Protein AF-A0A7H8HJH1-F1 (afdb_monomer_lite)

Radius of gyration: 26.55 Å; chains: 1; bounding box: 46×56×79 Å

pLDDT: mean 74.71, std 20.8, range [37.91, 95.12]

Foldseek 3Di:
DDDDDDDDDDPPPPPDDDDPPPPPPQDQPDDWPFDWDDDDQKIKTFTWGDGPDDDDIGWAKKWKWWDDPNDTHTQWIDTGIIMHGFDAQCFTWIDMPNDIDTGRGD

Sequence (106 aa):
MSHRMSRYAVIAVGVVLLTGAGVAPAHAVSGPIQSFTFSGTTLTAVNEYSYFPLGPIIPLPVTISRLVDGGSQVVAGGKGVVQYQCSGTAITTYTANGTQLSVPCG

Structure (mmCIF, N/CA/C/O backbone):
data_AF-A0A7H8HJH1-F1
#
_entry.id   AF-A0A7H8HJH1-F1
#
loop_
_atom_site.group_PDB
_atom_site.id
_atom_site.type_symbol
_atom_site.label_atom_id
_atom_site.label_alt_id
_atom_site.label_comp_id
_atom_site.label_asym_id
_atom_site.label_entity_id
_atom_site.label_seq_id
_atom_site.pdbx_PDB_ins_code
_atom_site.Cartn_x
_atom_site.Cartn_y
_atom_site.Cartn_z
_atom_site.occupancy
_atom_site.B_iso_or_equiv
_atom_site.auth_seq_id
_atom_site.auth_comp_id
_atom_site.auth_asym_id
_atom_site.auth_atom_id
_atom_site.pdbx_PDB_model_num
ATOM 1 N N . MET A 1 1 ? 22.897 -46.645 -61.625 1.00 46.59 1 MET A N 1
ATOM 2 C CA . MET A 1 1 ? 23.402 -47.101 -60.312 1.00 46.59 1 MET A CA 1
ATOM 3 C C . MET A 1 1 ? 24.882 -46.762 -60.207 1.00 46.59 1 MET A C 1
ATOM 5 O O . MET A 1 1 ? 25.665 -47.395 -60.895 1.00 46.59 1 MET A O 1
ATOM 9 N N . SER A 1 2 ? 25.254 -45.754 -59.412 1.00 38.09 2 SER A N 1
ATOM 10 C CA . SER A 1 2 ? 26.562 -45.672 -58.738 1.00 38.09 2 SER A CA 1
ATOM 11 C C . SER A 1 2 ? 26.530 -44.545 -57.696 1.00 38.09 2 SER A C 1
ATOM 13 O O . SER A 1 2 ? 26.007 -43.465 -57.961 1.00 38.09 2 SER A O 1
ATOM 15 N N . HIS A 1 3 ? 27.012 -44.854 -56.494 1.00 41.12 3 HIS A N 1
ATOM 16 C CA . HIS A 1 3 ? 26.953 -44.074 -55.253 1.00 41.12 3 HIS A CA 1
ATOM 17 C C . HIS A 1 3 ? 28.021 -42.970 -55.159 1.00 41.12 3 HIS A C 1
ATOM 19 O O . HIS A 1 3 ? 29.132 -43.164 -55.643 1.00 41.12 3 HIS A O 1
ATOM 25 N N . ARG A 1 4 ? 27.732 -41.914 -54.375 1.00 40.59 4 ARG A N 1
ATOM 26 C CA . ARG A 1 4 ? 28.598 -41.335 -53.308 1.00 40.59 4 ARG A CA 1
ATOM 27 C C . ARG A 1 4 ? 27.840 -40.193 -52.603 1.00 40.59 4 ARG A C 1
ATOM 29 O O . ARG A 1 4 ? 27.487 -39.206 -53.223 1.00 40.59 4 ARG A O 1
ATOM 36 N N . MET A 1 5 ? 27.292 -40.444 -51.412 1.00 40.38 5 MET A N 1
ATOM 37 C CA . MET A 1 5 ? 27.854 -40.075 -50.098 1.00 40.38 5 MET A CA 1
ATOM 38 C C . MET A 1 5 ? 28.037 -38.563 -49.859 1.00 40.38 5 MET A C 1
ATOM 40 O O . MET A 1 5 ? 29.033 -37.983 -50.266 1.00 40.38 5 MET A O 1
ATOM 44 N N . SER A 1 6 ? 27.058 -38.003 -49.131 1.00 41.09 6 SER A N 1
ATOM 45 C CA . SER A 1 6 ? 27.164 -37.137 -47.940 1.00 41.09 6 SER A CA 1
ATOM 46 C C . SER A 1 6 ? 28.372 -36.203 -47.823 1.00 41.09 6 SER A C 1
ATOM 48 O O . SER A 1 6 ? 29.490 -36.700 -47.691 1.00 41.09 6 SER A O 1
ATOM 50 N N . ARG A 1 7 ? 28.112 -34.886 -47.686 1.00 41.53 7 ARG A N 1
ATOM 51 C CA . ARG A 1 7 ? 28.538 -34.049 -46.536 1.00 41.53 7 ARG A CA 1
ATOM 52 C C . ARG A 1 7 ? 28.358 -32.533 -46.775 1.00 41.53 7 ARG A C 1
ATOM 54 O O . ARG A 1 7 ? 28.795 -32.012 -47.787 1.00 41.53 7 ARG A O 1
ATOM 61 N N . TYR A 1 8 ? 27.789 -31.867 -45.764 1.00 39.09 8 TYR A N 1
ATOM 62 C CA . TYR A 1 8 ? 27.868 -30.432 -45.431 1.00 39.09 8 TYR A CA 1
ATOM 63 C C . TYR A 1 8 ? 27.400 -29.382 -46.457 1.00 39.09 8 TYR A C 1
ATOM 65 O O . TYR A 1 8 ? 28.152 -28.950 -47.320 1.00 39.09 8 TYR A O 1
ATOM 73 N N . ALA A 1 9 ? 26.222 -28.807 -46.206 1.00 38.72 9 ALA A N 1
ATOM 74 C CA . ALA A 1 9 ? 26.006 -27.379 -46.427 1.00 38.72 9 ALA A CA 1
ATOM 75 C C . ALA A 1 9 ? 25.394 -26.800 -45.149 1.00 38.72 9 ALA A C 1
ATOM 77 O O . ALA A 1 9 ? 24.225 -26.995 -44.830 1.00 38.72 9 ALA A O 1
ATOM 78 N N . VAL A 1 10 ? 26.275 -26.182 -44.371 1.00 38.78 10 VAL A N 1
ATOM 79 C CA . VAL A 1 10 ? 25.999 -25.386 -43.180 1.00 38.78 10 VAL A CA 1
ATOM 80 C C . VAL A 1 10 ? 24.911 -24.370 -43.525 1.00 38.78 10 VAL A C 1
ATOM 82 O O . VAL A 1 10 ? 25.124 -23.512 -44.379 1.00 38.78 10 VAL A O 1
ATOM 85 N N . ILE A 1 11 ? 23.749 -24.455 -42.876 1.00 41.56 11 ILE A N 1
ATOM 86 C CA . ILE A 1 11 ? 22.758 -23.379 -42.929 1.00 41.56 11 ILE A CA 1
ATOM 87 C C . ILE A 1 11 ? 23.315 -22.259 -42.050 1.00 41.56 11 ILE A C 1
ATOM 89 O O . ILE A 1 11 ? 23.074 -22.197 -40.846 1.00 41.56 11 ILE A O 1
ATOM 93 N N . ALA A 1 12 ? 24.138 -21.410 -42.659 1.00 37.91 12 ALA A N 1
ATOM 94 C CA . ALA A 1 12 ? 24.520 -20.128 -42.107 1.00 37.91 12 ALA A CA 1
ATOM 95 C C . ALA A 1 12 ? 23.268 -19.246 -42.109 1.00 37.91 12 ALA A C 1
ATOM 97 O O . ALA A 1 12 ? 22.973 -18.560 -43.085 1.00 37.91 12 ALA A O 1
ATOM 98 N N . VAL A 1 13 ? 22.495 -19.295 -41.024 1.00 43.38 13 VAL A N 1
ATOM 99 C CA . VAL A 1 13 ? 21.461 -18.293 -40.757 1.00 43.38 13 VAL A CA 1
ATOM 100 C C . VAL A 1 13 ? 22.188 -17.017 -40.343 1.00 43.38 13 VAL A C 1
ATOM 102 O O . VAL A 1 13 ? 22.385 -16.724 -39.167 1.00 43.38 13 VAL A O 1
ATOM 105 N N . GLY A 1 14 ? 22.667 -16.292 -41.352 1.00 38.78 14 GLY A N 1
ATOM 106 C CA . GLY A 1 14 ? 23.115 -14.919 -41.221 1.00 38.78 14 GLY A CA 1
ATOM 107 C C . GLY A 1 14 ? 21.907 -14.043 -40.928 1.00 38.78 14 GLY A C 1
ATOM 108 O O . GLY A 1 14 ? 21.205 -13.628 -41.842 1.00 38.78 14 GLY A O 1
ATOM 109 N N . VAL A 1 15 ? 21.665 -13.757 -39.652 1.00 43.03 15 VAL A N 1
ATOM 110 C CA . VAL A 1 15 ? 20.841 -12.615 -39.247 1.00 43.03 15 VAL A CA 1
ATOM 111 C C . VAL A 1 15 ? 21.789 -11.598 -38.645 1.00 43.03 15 VAL A C 1
ATOM 113 O O . VAL A 1 15 ? 21.972 -11.507 -37.435 1.00 43.03 15 VAL A O 1
ATOM 116 N N . VAL A 1 16 ? 22.455 -10.865 -39.528 1.00 43.59 16 VAL A N 1
ATOM 117 C CA . VAL A 1 16 ? 23.193 -9.665 -39.165 1.00 43.59 16 VAL A CA 1
ATOM 118 C C . VAL A 1 16 ? 22.622 -8.526 -39.997 1.00 43.59 16 VAL A C 1
ATOM 120 O O . VAL A 1 16 ? 22.799 -8.480 -41.208 1.00 43.59 16 VAL A O 1
ATOM 123 N N . LEU A 1 17 ? 21.945 -7.631 -39.271 1.00 46.59 17 LEU A N 1
ATOM 124 C CA . LEU A 1 17 ? 21.839 -6.191 -39.514 1.00 46.59 17 LEU A CA 1
ATOM 125 C C . LEU A 1 17 ? 21.224 -5.758 -40.844 1.00 46.59 17 LEU A C 1
ATOM 127 O O . LEU A 1 17 ? 21.945 -5.606 -41.819 1.00 46.59 17 LEU A O 1
ATOM 131 N N . LEU A 1 18 ? 19.930 -5.407 -40.849 1.00 42.97 18 LEU A N 1
ATOM 132 C CA . LEU A 1 18 ? 19.375 -4.535 -41.898 1.00 42.97 18 LEU A CA 1
ATOM 133 C C . LEU A 1 18 ? 18.108 -3.758 -41.504 1.00 42.97 18 LEU A C 1
ATOM 135 O O . LEU A 1 18 ? 17.287 -3.430 -42.349 1.00 42.97 18 LEU A O 1
ATOM 139 N N . THR A 1 19 ? 17.986 -3.356 -40.239 1.00 45.62 19 THR A N 1
ATOM 140 C CA . THR A 1 19 ? 17.182 -2.174 -39.899 1.00 45.62 19 THR A CA 1
ATOM 141 C C . THR A 1 19 ? 17.924 -1.391 -38.833 1.00 45.62 19 TH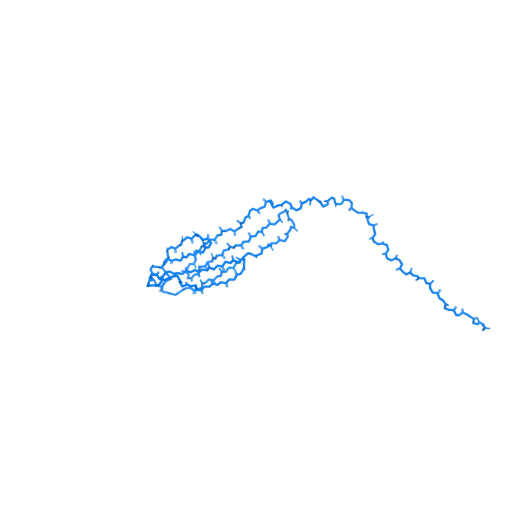R A C 1
ATOM 143 O O . THR A 1 19 ? 17.989 -1.817 -37.682 1.00 45.62 19 THR A O 1
ATOM 146 N N . GLY A 1 20 ? 18.506 -0.258 -39.226 1.00 41.19 20 GLY A N 1
ATOM 147 C CA . GLY A 1 20 ? 19.059 0.755 -38.331 1.00 41.19 20 GLY A CA 1
ATOM 148 C C . GLY A 1 20 ? 17.977 1.417 -37.479 1.00 41.19 20 GLY A C 1
ATOM 149 O O . GLY A 1 20 ? 17.784 2.625 -37.544 1.00 41.19 20 GLY A O 1
ATOM 150 N N . ALA A 1 21 ? 17.266 0.633 -36.674 1.00 43.75 21 ALA A N 1
ATOM 151 C CA . ALA A 1 21 ? 16.605 1.149 -35.498 1.00 43.75 21 ALA A CA 1
ATOM 152 C C . ALA A 1 21 ? 17.730 1.392 -34.500 1.00 43.75 21 ALA A C 1
ATOM 154 O O . ALA A 1 21 ? 18.219 0.459 -33.862 1.00 43.75 21 ALA A O 1
ATOM 155 N N . GLY A 1 22 ? 18.206 2.635 -34.429 1.00 38.72 22 GLY A N 1
ATOM 156 C CA . GLY A 1 22 ? 18.974 3.060 -33.275 1.00 38.72 22 GLY A CA 1
ATOM 157 C C . GLY A 1 22 ? 18.200 2.596 -32.050 1.00 38.72 22 GLY A C 1
ATOM 158 O O . GLY A 1 22 ? 17.058 3.009 -31.848 1.00 38.72 22 GLY A O 1
ATOM 159 N N . VAL A 1 23 ? 18.784 1.691 -31.269 1.00 49.88 23 VAL A N 1
ATOM 160 C CA . VAL A 1 23 ? 18.383 1.540 -29.878 1.00 49.88 23 VAL A CA 1
ATOM 161 C C . VAL A 1 23 ? 18.734 2.876 -29.249 1.00 49.88 23 VAL A C 1
ATOM 163 O O . VAL A 1 23 ? 19.842 3.086 -28.761 1.00 49.88 23 VAL A O 1
ATOM 166 N N . ALA A 1 24 ? 17.804 3.828 -29.356 1.00 54.75 24 ALA A N 1
ATOM 167 C CA . ALA A 1 24 ? 17.777 4.954 -28.455 1.00 54.75 24 ALA A CA 1
ATOM 168 C C . ALA A 1 24 ? 17.918 4.338 -27.057 1.00 54.75 24 ALA A C 1
ATOM 170 O O . ALA A 1 24 ? 17.253 3.327 -26.784 1.00 54.75 24 ALA A O 1
ATOM 171 N N . PRO A 1 25 ? 18.812 4.861 -26.201 1.00 52.44 25 PRO A N 1
ATOM 172 C CA . PRO A 1 25 ? 18.857 4.404 -24.827 1.00 52.44 25 PRO A CA 1
ATOM 173 C C . PRO A 1 25 ? 17.422 4.443 -24.305 1.00 52.44 25 PRO A C 1
ATOM 175 O O . PRO A 1 25 ? 16.717 5.427 -24.531 1.00 52.44 25 PRO A O 1
ATOM 178 N N . ALA A 1 26 ? 16.952 3.360 -23.687 1.00 50.12 26 ALA A N 1
ATOM 179 C CA . ALA A 1 26 ? 15.659 3.384 -23.027 1.00 50.12 26 ALA A CA 1
ATOM 180 C C . ALA A 1 26 ? 15.740 4.446 -21.924 1.00 50.12 26 ALA A C 1
ATOM 182 O O . ALA A 1 26 ? 16.273 4.210 -20.841 1.00 50.12 26 ALA A O 1
ATOM 183 N N . HIS A 1 27 ? 15.287 5.655 -22.231 1.00 50.53 27 HIS A N 1
ATOM 184 C CA . HIS A 1 27 ? 15.155 6.712 -21.255 1.00 50.53 27 HIS A CA 1
ATOM 185 C C . HIS A 1 27 ? 13.906 6.388 -20.434 1.00 50.53 27 HIS A C 1
ATOM 187 O O . HIS A 1 27 ? 12.875 5.993 -20.981 1.00 50.53 27 HIS A O 1
ATOM 193 N N . ALA A 1 28 ? 13.987 6.515 -19.111 1.00 46.91 28 ALA A N 1
ATOM 194 C CA . ALA A 1 28 ? 12.796 6.510 -18.274 1.00 46.91 28 ALA A CA 1
ATOM 195 C C . ALA A 1 28 ? 12.008 7.792 -18.591 1.00 46.91 28 ALA A C 1
ATOM 197 O O . ALA A 1 28 ? 12.260 8.844 -18.014 1.00 46.91 28 ALA A O 1
ATOM 198 N N . VAL A 1 29 ? 11.133 7.736 -19.597 1.00 51.44 29 VAL A N 1
ATOM 199 C CA . VAL A 1 29 ? 10.330 8.891 -20.039 1.00 51.44 29 VAL A CA 1
ATOM 200 C C . VAL A 1 29 ? 9.095 9.076 -19.147 1.00 51.44 29 VAL A C 1
ATOM 202 O O . VAL A 1 29 ? 8.572 10.181 -19.041 1.00 51.44 29 VAL A O 1
ATOM 205 N N . SER A 1 30 ? 8.663 8.028 -18.441 1.00 50.78 30 SER A N 1
ATOM 206 C CA . SER A 1 30 ? 7.620 8.108 -17.417 1.00 50.78 30 SER A CA 1
ATOM 207 C C . SER A 1 30 ? 8.182 7.721 -16.054 1.00 50.78 30 SER A C 1
ATOM 209 O O . SER A 1 30 ? 8.823 6.683 -15.905 1.00 50.78 30 SER A O 1
ATOM 211 N N . GLY A 1 31 ? 7.967 8.596 -15.071 1.00 58.78 31 GLY A N 1
ATOM 212 C CA . GLY A 1 31 ? 8.402 8.404 -13.691 1.00 58.78 31 GLY A CA 1
ATOM 213 C C . GLY A 1 31 ? 7.709 7.228 -12.986 1.00 58.78 31 GLY A C 1
ATOM 214 O O . GLY A 1 31 ? 6.934 6.492 -13.601 1.00 58.78 31 GLY A O 1
ATOM 215 N N . PRO A 1 32 ? 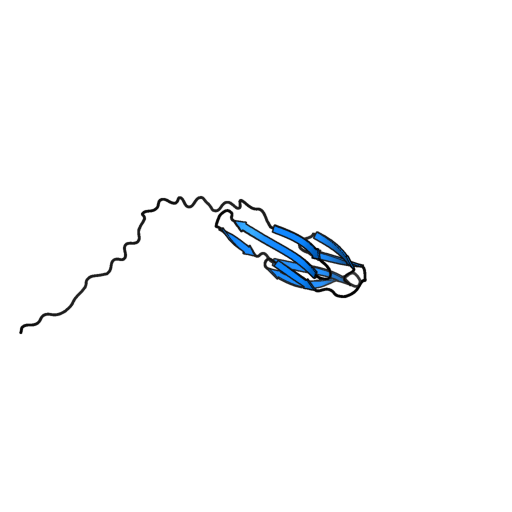7.983 7.034 -11.686 1.00 66.44 32 PRO A N 1
ATOM 216 C CA . PRO A 1 32 ? 7.344 5.979 -10.913 1.00 66.44 32 PRO A CA 1
ATOM 217 C C . PRO A 1 32 ? 5.831 6.230 -10.816 1.00 66.44 32 PRO A C 1
ATOM 219 O O . PRO A 1 32 ? 5.403 7.288 -10.357 1.00 66.44 32 PRO A O 1
ATOM 222 N N . ILE A 1 33 ? 5.009 5.258 -11.209 1.00 61.16 33 ILE A N 1
ATOM 223 C CA . ILE A 1 33 ? 3.583 5.240 -10.886 1.00 61.16 33 ILE A CA 1
ATOM 224 C C . ILE A 1 33 ? 3.481 4.920 -9.398 1.00 61.16 33 ILE A C 1
ATOM 226 O O . ILE A 1 33 ? 3.615 3.765 -9.002 1.00 61.16 33 ILE A O 1
ATOM 230 N N . GLN A 1 34 ? 3.279 5.952 -8.582 1.00 78.69 34 GLN A N 1
ATOM 231 C CA . GLN A 1 34 ? 3.036 5.845 -7.145 1.00 78.69 34 GLN A CA 1
ATOM 232 C C . GLN A 1 34 ? 1.655 6.405 -6.847 1.00 78.69 34 GLN A C 1
ATOM 234 O O . GLN A 1 34 ? 1.465 7.614 -6.738 1.00 78.69 34 GLN A O 1
ATOM 239 N N . SER A 1 35 ? 0.673 5.518 -6.745 1.00 89.94 35 SER A N 1
ATOM 240 C CA . SER A 1 35 ? -0.691 5.898 -6.387 1.00 89.94 35 SER A CA 1
ATOM 241 C C . SER A 1 35 ? -1.191 5.021 -5.259 1.00 89.94 35 SER A C 1
ATOM 243 O O . SER A 1 35 ? -0.985 3.810 -5.283 1.00 89.94 35 SER A O 1
ATOM 245 N N . PHE A 1 36 ? -1.900 5.620 -4.313 1.00 93.75 36 PHE A N 1
ATOM 246 C CA . PHE A 1 36 ? -2.669 4.901 -3.314 1.00 93.75 36 PHE A CA 1
ATOM 247 C C . PHE A 1 36 ? -4.076 5.485 -3.310 1.00 93.75 36 PHE A C 1
ATOM 249 O O . PHE A 1 36 ? -4.237 6.698 -3.195 1.00 93.75 36 PHE A O 1
ATOM 256 N N . THR A 1 37 ? -5.086 4.648 -3.530 1.00 95.06 37 THR A N 1
ATOM 257 C CA . THR A 1 37 ? -6.478 5.083 -3.710 1.00 95.06 37 THR A CA 1
ATOM 258 C C . THR A 1 37 ? -7.447 4.139 -3.022 1.00 95.06 37 THR A C 1
ATOM 260 O O . THR A 1 37 ? -7.133 2.978 -2.755 1.00 95.06 37 THR A O 1
ATOM 263 N N . PHE A 1 38 ? -8.644 4.650 -2.754 1.00 92.94 38 PHE A N 1
ATOM 264 C CA . PHE A 1 38 ? -9.743 3.907 -2.164 1.00 92.94 38 PHE A CA 1
ATOM 265 C C . PHE A 1 38 ? -10.977 3.995 -3.056 1.00 92.94 38 PHE A C 1
ATOM 267 O O . PHE A 1 38 ? -11.338 5.078 -3.514 1.00 92.94 38 PHE A O 1
ATOM 274 N N . SER A 1 39 ? -11.633 2.860 -3.280 1.00 93.25 39 SER A N 1
ATOM 275 C CA . SER A 1 39 ? -12.893 2.776 -4.012 1.00 93.25 39 SER A CA 1
ATOM 276 C C . SER A 1 39 ? -13.822 1.778 -3.330 1.00 93.25 39 SER A C 1
ATOM 278 O O . SER A 1 39 ? -13.557 0.575 -3.326 1.00 93.25 39 SER A O 1
ATOM 280 N N . GLY A 1 40 ? -14.902 2.280 -2.726 1.00 88.94 40 GLY A N 1
ATOM 281 C CA . GLY A 1 40 ? -15.928 1.470 -2.065 1.00 88.94 40 GLY A CA 1
ATOM 282 C C . GLY A 1 40 ? -15.412 0.721 -0.836 1.00 88.94 40 GLY A C 1
ATOM 283 O O . GLY A 1 40 ? -15.520 1.218 0.273 1.00 88.94 40 GLY A O 1
ATOM 284 N N . THR A 1 41 ? -14.876 -0.480 -1.042 1.00 90.19 41 THR A N 1
ATOM 285 C CA . THR A 1 41 ? -14.307 -1.363 -0.004 1.00 90.19 41 THR A CA 1
ATOM 286 C C . THR A 1 41 ? -12.889 -1.822 -0.348 1.00 90.19 41 THR A C 1
ATOM 288 O O . THR A 1 41 ? -12.364 -2.754 0.259 1.00 90.19 41 THR A O 1
ATOM 291 N N . THR A 1 42 ? -12.276 -1.221 -1.367 1.00 93.94 42 THR A N 1
ATOM 292 C CA . THR A 1 42 ? -11.007 -1.687 -1.926 1.00 93.94 42 THR A CA 1
ATOM 293 C C . THR A 1 42 ? -9.977 -0.575 -1.891 1.00 93.94 42 THR A C 1
ATOM 295 O O . THR A 1 42 ? -10.180 0.508 -2.440 1.00 93.94 42 THR A O 1
ATOM 298 N N . LEU A 1 43 ? -8.840 -0.869 -1.272 1.00 93.50 43 LEU A N 1
ATOM 299 C CA . LEU A 1 43 ? -7.634 -0.058 -1.315 1.00 93.50 43 LEU A CA 1
ATOM 300 C C . LEU A 1 43 ? -6.731 -0.573 -2.432 1.00 93.50 43 LEU A C 1
ATOM 302 O O . LEU A 1 43 ? -6.447 -1.765 -2.493 1.00 93.50 43 LEU A O 1
ATOM 306 N N . THR A 1 44 ? -6.277 0.318 -3.310 1.00 95.12 44 THR A N 1
ATOM 307 C CA . THR A 1 44 ? -5.369 -0.012 -4.416 1.00 95.12 44 THR A CA 1
ATOM 308 C C . THR A 1 44 ? -4.099 0.811 -4.291 1.00 95.12 44 THR A C 1
ATOM 310 O O . THR A 1 44 ? -4.149 2.041 -4.337 1.00 95.12 44 THR A O 1
ATOM 313 N N . ALA A 1 45 ? -2.966 0.132 -4.146 1.00 92.75 45 ALA A N 1
ATOM 314 C CA . ALA A 1 45 ? -1.634 0.715 -4.151 1.00 92.75 45 ALA A CA 1
ATOM 315 C C . ALA A 1 45 ? -0.894 0.301 -5.426 1.00 92.75 45 ALA A C 1
ATOM 317 O O . ALA A 1 45 ? -0.917 -0.867 -5.803 1.00 92.75 45 ALA A O 1
ATOM 318 N N . VAL A 1 46 ? -0.229 1.246 -6.081 1.00 92.00 46 VAL A N 1
ATOM 319 C CA . VAL A 1 46 ? 0.557 1.015 -7.298 1.00 92.00 46 VAL A CA 1
ATOM 320 C C . VAL A 1 46 ? 1.971 1.528 -7.078 1.00 92.00 46 VAL A C 1
ATOM 322 O O . VAL A 1 46 ? 2.148 2.623 -6.539 1.00 92.00 46 VAL A O 1
ATOM 325 N N . ASN A 1 47 ? 2.957 0.718 -7.461 1.00 91.62 47 ASN A N 1
ATOM 326 C CA . ASN A 1 47 ? 4.372 1.066 -7.475 1.00 91.62 47 ASN A CA 1
ATOM 327 C C . ASN A 1 47 ? 5.071 0.437 -8.685 1.00 91.62 47 ASN A C 1
ATOM 329 O O . ASN A 1 47 ? 5.461 -0.730 -8.645 1.00 91.62 47 ASN A O 1
ATOM 333 N N . GLU A 1 48 ? 5.216 1.181 -9.777 1.00 88.38 48 GLU A N 1
ATOM 334 C CA . GLU A 1 48 ? 5.772 0.661 -11.037 1.00 88.38 48 GLU A CA 1
ATOM 335 C C . GLU A 1 48 ? 6.613 1.712 -11.759 1.00 88.38 48 GLU A C 1
ATOM 337 O O . GLU A 1 48 ? 6.321 2.899 -11.675 1.00 88.38 48 GLU A O 1
ATOM 342 N N . TYR A 1 49 ? 7.625 1.292 -12.519 1.00 85.56 49 TYR A N 1
ATOM 343 C CA . TYR A 1 49 ? 8.258 2.145 -13.533 1.00 85.56 49 TYR A CA 1
ATOM 344 C C . TYR A 1 49 ? 7.757 1.763 -14.918 1.00 85.56 49 TYR A C 1
ATOM 346 O O . TYR A 1 49 ? 7.638 0.579 -15.220 1.00 85.56 49 TYR A O 1
ATOM 354 N N . SER A 1 50 ? 7.526 2.749 -15.780 1.00 80.06 50 SER A N 1
ATOM 355 C CA . SER A 1 50 ? 7.176 2.507 -17.179 1.00 80.06 50 SER A CA 1
ATOM 356 C C . SER A 1 50 ? 8.209 3.143 -18.107 1.00 80.06 50 SER A C 1
ATOM 358 O O . SER A 1 50 ? 8.703 4.246 -17.855 1.00 80.06 50 SER A O 1
ATOM 360 N N . TYR A 1 51 ? 8.551 2.435 -19.181 1.00 75.25 51 TYR A N 1
ATOM 361 C CA . TYR A 1 51 ? 9.422 2.926 -20.243 1.00 75.25 51 TYR A CA 1
ATOM 362 C C . TYR A 1 51 ? 8.570 3.193 -21.489 1.00 75.25 51 TYR A C 1
ATOM 364 O O . TYR A 1 51 ? 8.153 2.275 -22.184 1.00 75.25 51 TYR A O 1
ATOM 372 N N . PHE A 1 52 ? 8.290 4.458 -21.785 1.00 68.94 52 PHE A N 1
ATOM 373 C CA . PHE A 1 52 ? 7.520 4.862 -22.968 1.00 68.94 52 PHE A CA 1
ATOM 374 C C . PHE A 1 52 ? 8.424 4.964 -24.218 1.00 68.94 52 PHE A C 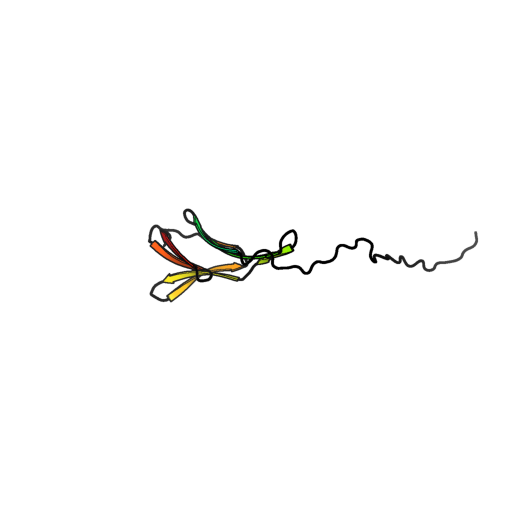1
ATOM 376 O O . PHE A 1 52 ? 9.596 5.317 -24.064 1.00 68.94 52 PHE A O 1
ATOM 383 N N . PRO A 1 53 ? 7.935 4.730 -25.460 1.00 60.38 53 PRO A N 1
ATOM 384 C CA . PRO A 1 53 ? 6.575 4.337 -25.877 1.00 60.38 53 PRO A CA 1
ATOM 385 C C . PRO A 1 53 ? 6.288 2.831 -25.943 1.00 60.38 53 PRO A C 1
ATOM 387 O O . PRO A 1 53 ? 5.129 2.451 -26.060 1.00 60.38 53 PRO A O 1
ATOM 390 N N . LEU A 1 54 ? 7.309 1.974 -25.912 1.00 66.69 54 LEU A N 1
ATOM 391 C CA . LEU A 1 54 ? 7.179 0.523 -26.145 1.00 66.69 54 LEU A CA 1
ATO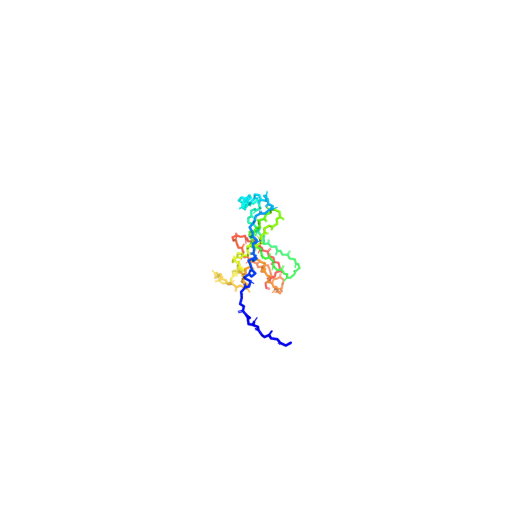M 392 C C . LEU A 1 54 ? 8.046 -0.310 -25.187 1.00 66.69 54 LEU A C 1
ATOM 394 O O . LEU A 1 54 ? 8.410 -1.444 -25.488 1.00 66.69 54 LEU A O 1
ATOM 398 N N . GLY A 1 55 ? 8.445 0.266 -24.058 1.00 70.25 55 GLY A N 1
ATOM 399 C CA . GLY A 1 55 ? 9.279 -0.403 -23.073 1.00 70.25 55 GLY A CA 1
ATOM 400 C C . GLY A 1 55 ? 8.466 -1.166 -22.020 1.00 70.25 55 GLY A C 1
ATOM 401 O O . GLY A 1 55 ? 7.261 -0.957 -21.867 1.00 70.25 55 GLY A O 1
ATOM 402 N N . PRO A 1 56 ? 9.120 -2.086 -21.294 1.00 77.06 56 PRO A N 1
ATOM 403 C CA . PRO A 1 56 ? 8.465 -2.902 -20.282 1.00 77.06 56 PRO A CA 1
ATOM 404 C C . PRO A 1 56 ? 8.045 -2.069 -19.064 1.00 77.06 56 PRO A C 1
ATOM 406 O O . PRO A 1 56 ? 8.701 -1.090 -18.705 1.00 77.06 56 PRO A O 1
ATOM 409 N N . ILE A 1 57 ? 6.983 -2.510 -18.387 1.00 83.81 57 ILE A N 1
ATOM 410 C CA . ILE A 1 57 ? 6.633 -2.036 -17.044 1.00 83.81 57 ILE A CA 1
ATOM 411 C C . ILE A 1 57 ? 7.450 -2.845 -16.031 1.00 83.81 57 ILE A C 1
ATOM 413 O O . ILE A 1 57 ? 7.460 -4.076 -16.079 1.00 83.81 57 ILE A O 1
ATOM 417 N N . ILE A 1 58 ? 8.144 -2.163 -15.121 1.00 86.81 58 ILE A N 1
ATOM 418 C CA . ILE A 1 58 ? 8.909 -2.783 -14.037 1.00 86.81 58 ILE A CA 1
ATOM 419 C C . ILE A 1 58 ? 8.096 -2.682 -12.741 1.00 86.81 58 ILE A C 1
ATOM 421 O O . ILE A 1 58 ? 8.013 -1.592 -12.167 1.00 86.81 58 ILE A O 1
ATOM 425 N N . PRO A 1 59 ? 7.527 -3.795 -12.243 1.00 88.31 59 PRO A N 1
ATOM 426 C CA . PRO A 1 59 ? 6.771 -3.791 -11.002 1.00 88.31 59 PRO A CA 1
ATOM 427 C C . PRO A 1 59 ? 7.702 -3.710 -9.790 1.00 88.31 59 PRO A C 1
ATOM 429 O O . PRO A 1 59 ? 8.609 -4.532 -9.618 1.00 88.31 59 PRO A O 1
ATOM 432 N N . LEU A 1 60 ? 7.464 -2.731 -8.921 1.00 89.81 60 LEU A N 1
ATOM 433 C CA . LEU A 1 60 ? 8.241 -2.503 -7.705 1.00 89.81 60 LEU A CA 1
ATOM 434 C C . LEU A 1 60 ? 7.493 -3.018 -6.475 1.00 89.81 60 LEU A C 1
ATOM 436 O O . LEU A 1 60 ? 6.263 -3.054 -6.477 1.00 89.81 60 LEU A O 1
ATOM 440 N N . PRO A 1 61 ? 8.203 -3.405 -5.403 1.00 90.50 61 PRO A N 1
ATOM 441 C CA . PRO A 1 61 ? 7.565 -3.817 -4.159 1.00 90.50 61 PRO A CA 1
ATOM 442 C C . PRO A 1 61 ? 6.663 -2.725 -3.578 1.00 90.50 61 PRO A C 1
ATOM 444 O O . PRO A 1 61 ? 7.041 -1.555 -3.539 1.00 90.50 61 PRO A O 1
ATOM 447 N N . VAL A 1 62 ? 5.494 -3.117 -3.082 1.00 93.06 62 VAL A N 1
ATOM 448 C CA . VAL A 1 62 ? 4.584 -2.243 -2.337 1.00 93.06 62 VAL A CA 1
ATOM 449 C C . VAL A 1 62 ? 3.839 -3.045 -1.279 1.00 93.06 62 VAL A C 1
ATOM 451 O O . VAL A 1 62 ? 3.471 -4.203 -1.486 1.00 93.06 62 VAL A O 1
ATOM 454 N N . THR A 1 63 ? 3.627 -2.414 -0.130 1.00 93.25 63 THR A N 1
ATOM 455 C CA . THR A 1 63 ? 2.865 -2.961 0.991 1.00 93.25 63 THR A CA 1
ATOM 456 C C . THR A 1 63 ? 1.849 -1.940 1.463 1.00 93.25 63 THR A C 1
ATOM 458 O O . THR A 1 63 ? 2.177 -0.760 1.589 1.00 93.25 63 THR A O 1
ATOM 461 N N . ILE A 1 64 ? 0.644 -2.410 1.762 1.00 93.56 64 ILE A N 1
ATOM 462 C CA . ILE A 1 64 ? -0.391 -1.643 2.443 1.00 93.56 64 ILE A CA 1
ATOM 463 C C . ILE A 1 64 ? -0.327 -2.034 3.916 1.00 93.56 64 ILE A C 1
ATOM 465 O O . ILE A 1 64 ? -0.456 -3.214 4.259 1.00 93.56 64 ILE A O 1
ATOM 469 N N . SER A 1 65 ? -0.125 -1.056 4.787 1.00 93.38 65 SER A N 1
ATOM 470 C CA . SER A 1 65 ? -0.162 -1.233 6.235 1.00 93.38 65 SER A CA 1
ATOM 471 C C . SER A 1 65 ? -1.257 -0.391 6.870 1.00 93.38 65 SER A C 1
ATOM 473 O O . SER A 1 65 ? -1.709 0.592 6.290 1.00 93.38 65 SER A O 1
ATOM 475 N N . ARG A 1 66 ? -1.683 -0.770 8.071 1.00 91.62 66 ARG A N 1
ATOM 476 C CA . ARG A 1 66 ? -2.560 0.020 8.942 1.00 91.62 66 ARG A CA 1
ATOM 477 C C . ARG A 1 66 ? -1.965 0.108 10.339 1.00 91.62 66 ARG A C 1
ATOM 479 O O . ARG A 1 66 ? -1.171 -0.747 10.726 1.00 91.62 66 ARG A O 1
ATOM 486 N N . LEU A 1 67 ? -2.371 1.118 11.094 1.00 85.44 67 LEU A N 1
ATOM 487 C CA . LEU A 1 67 ? -2.018 1.241 12.506 1.00 85.44 67 LEU A CA 1
ATOM 488 C C . LEU A 1 67 ? -3.035 0.480 13.364 1.00 85.44 67 LEU A C 1
ATOM 490 O O . LEU A 1 67 ? -4.226 0.770 13.299 1.00 85.44 67 LEU A O 1
ATOM 494 N N . VAL A 1 68 ? -2.560 -0.472 14.166 1.00 83.81 68 VAL A N 1
ATOM 495 C CA . VAL A 1 68 ? -3.352 -1.204 15.169 1.00 83.81 68 VAL A CA 1
ATOM 496 C C . VAL A 1 68 ? -2.594 -1.149 16.486 1.00 83.81 68 VAL A C 1
ATOM 498 O O . VAL A 1 68 ? -1.432 -1.545 16.537 1.00 83.81 68 VAL A O 1
ATOM 501 N N . AS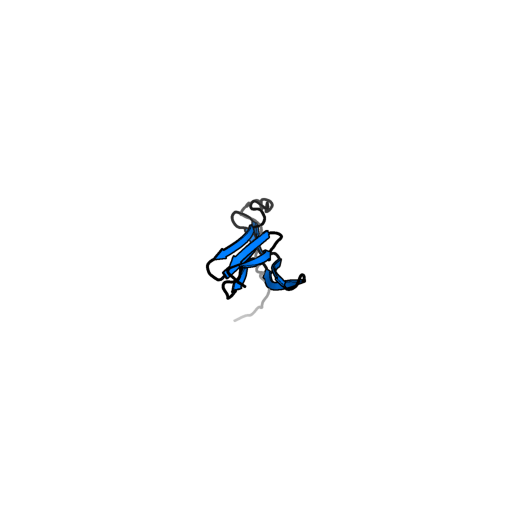P A 1 69 ? -3.222 -0.604 17.528 1.00 83.06 69 ASP A N 1
ATOM 502 C CA . ASP A 1 69 ? -2.649 -0.505 18.880 1.00 83.06 69 ASP A CA 1
ATOM 503 C C . ASP A 1 69 ? -1.238 0.122 18.925 1.00 83.06 69 ASP A C 1
ATOM 505 O O . ASP A 1 69 ? -0.369 -0.276 19.696 1.00 83.06 69 ASP A O 1
ATOM 509 N N . GLY A 1 70 ? -0.988 1.110 18.056 1.00 80.06 70 GLY A N 1
ATOM 510 C CA . GLY A 1 70 ? 0.305 1.797 17.937 1.00 80.06 70 GLY A CA 1
ATOM 511 C C . GLY A 1 70 ? 1.368 1.053 17.115 1.00 80.06 70 GLY A C 1
ATOM 512 O O . GLY A 1 70 ? 2.435 1.610 16.863 1.00 80.06 70 GLY A O 1
ATOM 513 N N . GLY A 1 71 ? 1.082 -0.165 16.649 1.00 84.25 71 GLY A N 1
ATOM 514 C CA . GLY A 1 71 ? 1.931 -0.945 15.749 1.00 84.25 71 GLY A CA 1
ATOM 515 C C . GLY A 1 71 ? 1.499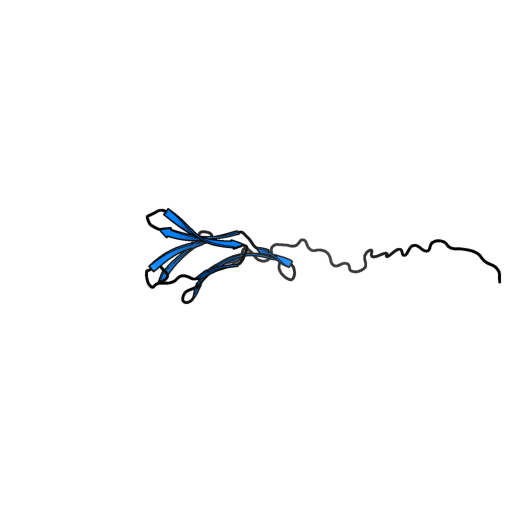 -0.847 14.284 1.00 84.25 71 GLY A C 1
ATOM 516 O O . GLY A 1 71 ? 0.312 -0.767 13.969 1.00 84.25 71 GLY A O 1
ATOM 517 N N . SER A 1 72 ? 2.466 -0.881 13.363 1.00 87.75 72 SER A N 1
ATOM 518 C CA . SER A 1 72 ? 2.188 -1.009 11.926 1.00 87.75 72 SER A CA 1
ATOM 519 C C . SER A 1 72 ? 1.942 -2.478 11.577 1.00 87.75 72 SER A C 1
ATOM 521 O O . SER A 1 72 ? 2.850 -3.304 11.679 1.00 87.75 72 SER A O 1
ATOM 523 N N . GLN A 1 73 ? 0.724 -2.804 11.153 1.00 92.00 73 GLN A N 1
ATOM 524 C CA . GLN A 1 73 ? 0.341 -4.126 10.664 1.00 92.00 73 GLN A CA 1
ATOM 525 C C . GLN A 1 73 ? 0.250 -4.101 9.136 1.00 92.00 73 GLN A C 1
ATOM 527 O O . GLN A 1 73 ? -0.532 -3.336 8.574 1.00 92.00 73 GLN A O 1
ATOM 532 N N . VAL A 1 74 ? 1.007 -4.962 8.452 1.00 93.75 74 VAL A N 1
ATOM 533 C CA . VAL A 1 74 ? 0.882 -5.153 6.997 1.00 93.75 74 VAL A CA 1
ATOM 534 C C . VAL A 1 74 ? -0.357 -5.998 6.706 1.00 93.75 74 VAL A C 1
ATOM 536 O O . VAL A 1 74 ? -0.499 -7.091 7.249 1.00 93.75 74 VAL A O 1
ATOM 539 N N . VAL A 1 75 ? -1.245 -5.495 5.848 1.00 93.44 75 VAL A N 1
ATOM 540 C CA . VAL A 1 75 ? -2.507 -6.162 5.475 1.00 93.44 75 VAL A CA 1
ATOM 541 C C . VAL A 1 75 ? -2.495 -6.704 4.048 1.00 93.44 75 VAL A C 1
ATOM 543 O O . VAL A 1 75 ? -3.210 -7.653 3.746 1.00 93.44 75 VAL A O 1
ATOM 546 N N . ALA A 1 76 ? -1.658 -6.139 3.177 1.00 93.25 76 ALA A N 1
ATOM 547 C CA . ALA A 1 76 ? -1.415 -6.653 1.835 1.00 93.25 76 ALA A CA 1
ATOM 548 C C . ALA A 1 76 ? -0.007 -6.280 1.365 1.00 93.25 76 ALA A C 1
ATOM 550 O O . ALA A 1 76 ? 0.537 -5.242 1.748 1.00 93.25 76 ALA A O 1
ATOM 551 N N . GLY A 1 77 ? 0.581 -7.110 0.508 1.00 93.25 77 GLY A N 1
ATOM 552 C CA . GLY A 1 77 ? 1.907 -6.873 -0.048 1.00 93.25 77 GLY A CA 1
ATOM 553 C C . GLY A 1 77 ? 2.114 -7.612 -1.360 1.00 93.25 77 GLY A C 1
ATOM 554 O O . GLY A 1 77 ? 1.537 -8.673 -1.585 1.00 93.25 77 GLY A O 1
ATOM 555 N N . GLY A 1 78 ? 2.937 -7.039 -2.229 1.00 92.00 78 GLY A N 1
ATOM 556 C CA . GLY A 1 78 ? 3.197 -7.574 -3.558 1.00 92.00 78 GLY A CA 1
ATOM 557 C C . GLY A 1 78 ? 4.118 -6.665 -4.358 1.00 92.00 78 GLY A C 1
ATOM 558 O O . GLY A 1 78 ? 4.918 -5.918 -3.790 1.00 92.00 78 GLY A O 1
ATOM 559 N N . LYS A 1 79 ? 4.024 -6.749 -5.686 1.00 89.69 79 LYS A N 1
ATOM 560 C CA . LYS A 1 79 ? 4.772 -5.891 -6.605 1.00 89.69 79 LYS A CA 1
ATOM 561 C C . LYS A 1 79 ? 3.836 -5.290 -7.639 1.00 89.69 79 LYS A C 1
ATOM 563 O O . LYS A 1 79 ? 2.922 -5.970 -8.095 1.00 89.69 79 LYS A O 1
ATOM 568 N N . GLY A 1 80 ? 4.114 -4.056 -8.031 1.00 89.44 80 GLY A N 1
ATOM 569 C CA . GLY A 1 80 ? 3.325 -3.341 -9.012 1.00 89.44 80 GLY A CA 1
ATOM 570 C C . GLY A 1 80 ? 2.010 -2.866 -8.430 1.00 89.44 80 GLY A C 1
ATOM 571 O O . GLY A 1 80 ? 2.003 -1.947 -7.613 1.00 89.44 80 GLY A O 1
ATOM 572 N N . VAL A 1 81 ? 0.911 -3.511 -8.806 1.00 92.06 81 VAL A N 1
ATOM 573 C CA . VAL A 1 81 ? -0.430 -3.223 -8.289 1.00 92.06 81 VAL A CA 1
ATOM 574 C C . VAL A 1 81 ? -0.780 -4.191 -7.159 1.00 92.06 81 VAL A C 1
ATOM 576 O O . VAL A 1 81 ? -0.821 -5.404 -7.350 1.00 92.06 81 VAL A O 1
ATOM 579 N N . VAL A 1 82 ? -1.073 -3.655 -5.977 1.00 94.06 82 VAL A N 1
ATOM 580 C CA . VAL A 1 82 ? -1.545 -4.410 -4.812 1.00 94.06 82 VAL A CA 1
ATOM 581 C C . VAL A 1 82 ? -2.906 -3.890 -4.399 1.00 94.06 82 VAL A C 1
ATOM 583 O O . VAL A 1 82 ? -3.103 -2.689 -4.218 1.00 94.06 82 VAL A O 1
ATOM 586 N N . GLN A 1 83 ? -3.841 -4.814 -4.219 1.00 95.12 83 GLN A N 1
ATOM 587 C CA . GLN A 1 83 ? -5.182 -4.514 -3.747 1.00 95.12 83 GLN A CA 1
ATOM 588 C C . GLN A 1 83 ? -5.415 -5.153 -2.385 1.00 95.12 83 GLN A C 1
ATOM 590 O O . GLN A 1 83 ? -4.988 -6.277 -2.125 1.00 95.12 83 GLN A O 1
ATOM 595 N N . TYR A 1 84 ? -6.105 -4.422 -1.522 1.00 93.81 84 TYR A N 1
ATOM 596 C CA . TYR A 1 84 ? -6.580 -4.910 -0.241 1.00 93.81 84 TYR A CA 1
ATOM 597 C C . TYR A 1 84 ? -8.074 -4.644 -0.141 1.00 93.81 84 TYR A C 1
ATOM 599 O O . TYR A 1 84 ? -8.516 -3.499 -0.249 1.00 93.81 84 TYR A O 1
ATOM 607 N N . GLN A 1 85 ? -8.846 -5.708 0.056 1.00 93.75 85 GLN A N 1
ATOM 608 C CA . GLN A 1 85 ? -10.263 -5.588 0.341 1.00 93.75 85 GLN A CA 1
ATOM 609 C C . GLN A 1 85 ? -10.448 -5.494 1.848 1.00 93.75 85 GLN A C 1
ATOM 611 O O . GLN A 1 85 ? -10.078 -6.401 2.593 1.00 93.75 85 GLN A O 1
ATOM 616 N N . CYS A 1 86 ? -10.993 -4.369 2.280 1.00 87.12 86 CYS A N 1
ATOM 617 C CA . CYS A 1 86 ? -11.271 -4.085 3.673 1.00 87.12 86 CYS A CA 1
ATOM 618 C C . CYS A 1 86 ? -12.781 -4.120 3.909 1.00 87.12 86 CYS A C 1
ATOM 620 O O . CYS A 1 86 ? -13.593 -3.952 2.998 1.00 87.12 86 CYS A O 1
ATOM 622 N N . SER A 1 87 ? -13.160 -4.398 5.147 1.00 83.50 87 SER A N 1
ATOM 623 C CA . SER A 1 87 ? -14.548 -4.538 5.572 1.00 83.50 87 SER A CA 1
ATOM 624 C C . SER A 1 87 ? -14.768 -3.694 6.809 1.00 83.50 87 SER A C 1
ATOM 626 O O . SER A 1 87 ? -13.890 -3.668 7.660 1.00 83.50 87 SER A O 1
ATOM 628 N N . GLY A 1 88 ? -15.941 -3.078 6.919 1.00 81.31 88 GLY A N 1
ATOM 629 C CA . GLY A 1 88 ? -16.326 -2.276 8.075 1.00 81.31 88 GLY A CA 1
ATOM 630 C C . GLY A 1 88 ? -16.500 -0.803 7.730 1.00 81.31 88 GLY A C 1
ATOM 631 O O . GLY A 1 88 ? -16.222 -0.367 6.618 1.00 81.31 88 GLY A O 1
ATOM 632 N N . THR A 1 89 ? -17.023 -0.044 8.688 1.00 82.94 89 THR A N 1
ATOM 633 C CA . THR A 1 89 ? -17.342 1.385 8.527 1.00 82.94 89 THR A CA 1
ATOM 634 C C . THR A 1 89 ? -16.457 2.280 9.387 1.00 82.94 89 THR A C 1
ATOM 636 O O . THR A 1 89 ? -16.568 3.503 9.318 1.00 82.94 89 THR A O 1
ATOM 639 N N . ALA A 1 90 ? -15.595 1.689 10.218 1.00 87.06 90 ALA A N 1
ATOM 640 C CA . ALA A 1 90 ? -14.685 2.434 11.069 1.00 87.06 90 ALA A CA 1
ATOM 641 C C . ALA A 1 90 ? -13.621 3.134 10.218 1.00 87.06 90 ALA A C 1
ATOM 643 O O . ALA A 1 90 ? -13.044 2.545 9.301 1.00 87.06 90 ALA A O 1
ATOM 644 N N . ILE A 1 91 ? -13.352 4.403 10.524 1.00 88.44 91 ILE A N 1
ATOM 645 C CA . ILE A 1 91 ? -12.297 5.146 9.840 1.00 88.44 91 ILE A CA 1
ATOM 646 C C . ILE A 1 91 ? -10.951 4.608 10.321 1.00 88.44 91 ILE A C 1
ATOM 648 O O . ILE A 1 91 ? -10.607 4.748 11.492 1.00 88.44 91 ILE A O 1
ATOM 652 N N . THR A 1 92 ? -10.194 4.011 9.404 1.00 90.62 92 THR A N 1
ATOM 653 C CA . THR A 1 92 ? -8.855 3.471 9.661 1.00 90.62 92 THR A CA 1
ATOM 654 C C . THR A 1 92 ? -7.852 4.132 8.733 1.00 90.62 92 THR A C 1
ATOM 656 O O . THR A 1 92 ? -8.131 4.349 7.551 1.00 90.62 92 THR A O 1
ATOM 659 N N . THR A 1 93 ? -6.678 4.458 9.270 1.00 91.81 93 THR A N 1
ATOM 660 C CA . THR A 1 93 ? -5.575 5.024 8.492 1.00 91.81 93 THR A CA 1
ATOM 661 C C . THR A 1 93 ? -4.687 3.912 7.957 1.00 91.81 93 THR A C 1
ATOM 663 O O . THR A 1 93 ? -4.103 3.136 8.717 1.00 91.81 93 THR A O 1
ATOM 666 N N . TYR A 1 94 ? -4.557 3.885 6.637 1.00 92.62 94 TYR A N 1
ATOM 667 C CA . TYR A 1 94 ? -3.683 2.997 5.894 1.00 92.62 94 TYR A CA 1
ATOM 668 C C . TYR A 1 94 ? -2.500 3.763 5.317 1.00 92.62 94 TYR A C 1
ATOM 670 O O . TYR A 1 94 ? -2.613 4.946 5.008 1.00 92.62 94 TYR A O 1
ATOM 678 N N . THR A 1 95 ? -1.369 3.087 5.145 1.00 92.12 95 THR A N 1
ATOM 679 C CA . THR A 1 95 ? -0.159 3.635 4.531 1.00 92.12 95 THR A CA 1
ATOM 680 C C . THR A 1 95 ? 0.333 2.706 3.427 1.00 92.12 95 THR A C 1
ATOM 682 O O . THR A 1 95 ? 0.431 1.498 3.631 1.00 92.12 95 THR A O 1
ATOM 685 N N . ALA A 1 96 ? 0.682 3.263 2.270 1.00 91.75 96 ALA A N 1
ATOM 686 C CA . ALA A 1 96 ? 1.379 2.560 1.197 1.00 91.75 96 ALA A CA 1
ATOM 687 C C . ALA A 1 96 ? 2.326 3.527 0.478 1.00 91.75 96 ALA A C 1
ATOM 689 O O . ALA A 1 96 ? 1.935 4.647 0.158 1.00 91.75 96 ALA A O 1
ATOM 690 N N . ASN A 1 97 ? 3.578 3.119 0.240 1.00 87.38 97 ASN A N 1
ATOM 691 C CA . ASN A 1 97 ? 4.615 3.952 -0.400 1.00 87.38 97 ASN A CA 1
ATOM 692 C C . ASN A 1 97 ? 4.743 5.364 0.208 1.00 87.38 97 ASN A C 1
ATOM 694 O O . ASN A 1 97 ? 4.830 6.356 -0.507 1.00 87.38 97 ASN A O 1
ATOM 698 N N . GLY A 1 98 ? 4.670 5.471 1.538 1.00 84.81 98 GLY A N 1
ATOM 699 C CA . GLY A 1 98 ? 4.716 6.758 2.243 1.00 84.81 98 GLY A CA 1
ATOM 700 C C . GLY A 1 98 ? 3.458 7.628 2.106 1.00 84.81 98 GLY A C 1
ATOM 701 O O . GLY A 1 98 ? 3.371 8.659 2.763 1.00 84.81 98 GLY A O 1
ATOM 702 N N . THR A 1 99 ? 2.464 7.213 1.317 1.00 89.81 99 THR A N 1
ATOM 703 C CA . THR A 1 99 ? 1.165 7.885 1.205 1.00 89.81 99 THR A CA 1
ATOM 704 C C . THR A 1 99 ? 0.197 7.313 2.227 1.00 89.81 99 THR A C 1
ATOM 706 O O . THR A 1 99 ? 0.087 6.094 2.361 1.00 89.81 99 THR A O 1
ATOM 709 N N . GLN A 1 100 ? -0.526 8.185 2.925 1.00 92.38 100 GLN A N 1
ATOM 710 C CA . GLN A 1 100 ? -1.539 7.797 3.900 1.00 92.38 100 GLN A CA 1
ATOM 711 C C . GLN A 1 100 ? -2.947 8.065 3.376 1.00 92.38 100 GLN A C 1
ATOM 713 O O . GLN A 1 100 ? -3.193 9.088 2.741 1.00 92.38 100 GLN A O 1
ATOM 718 N N . LEU A 1 101 ? -3.873 7.157 3.675 1.00 91.62 101 LEU A N 1
ATOM 719 C CA . LEU A 1 101 ? -5.301 7.320 3.420 1.00 91.62 101 LEU A CA 1
ATOM 720 C C . LEU A 1 101 ? -6.104 6.903 4.648 1.00 91.62 101 LEU A C 1
ATOM 722 O O . LEU A 1 101 ? -5.971 5.777 5.124 1.00 91.62 101 LEU A O 1
ATOM 726 N N . SER A 1 102 ? -6.976 7.790 5.119 1.00 92.56 102 SER A N 1
ATOM 727 C CA . SER A 1 102 ? -7.954 7.492 6.167 1.00 92.56 102 SER A CA 1
ATOM 728 C C . SER A 1 102 ? -9.318 7.283 5.525 1.00 92.56 102 SER A C 1
ATOM 730 O O . SER A 1 102 ? -9.872 8.204 4.927 1.00 92.56 102 SER A O 1
ATOM 732 N N . VAL A 1 103 ? -9.844 6.063 5.611 1.00 92.19 103 VAL A N 1
ATOM 733 C CA . VAL A 1 103 ? -11.064 5.648 4.899 1.00 92.19 103 VAL A CA 1
ATOM 734 C C . VAL A 1 103 ? -11.971 4.819 5.811 1.00 92.19 103 VAL A C 1
ATOM 736 O O . VAL A 1 103 ? -11.455 4.182 6.733 1.00 92.19 103 VAL A O 1
ATOM 739 N N . PRO A 1 104 ? -13.302 4.812 5.591 1.00 89.25 104 PRO A N 1
ATOM 740 C CA . PRO A 1 104 ? -14.247 4.005 6.365 1.00 89.25 104 PRO A CA 1
ATOM 741 C C . PRO A 1 104 ? -14.123 2.533 5.957 1.00 89.25 104 PRO A C 1
ATOM 743 O O . PRO A 1 104 ? -14.892 2.031 5.145 1.00 89.25 104 PRO A O 1
ATOM 746 N N . CYS A 1 105 ? -13.072 1.884 6.448 1.00 81.00 105 CYS A N 1
ATOM 747 C CA . CYS A 1 105 ? -12.675 0.547 6.043 1.00 81.00 105 CYS A CA 1
ATOM 748 C C . CYS A 1 105 ? -11.817 -0.106 7.136 1.00 81.00 105 CYS A C 1
ATOM 750 O O . CYS A 1 105 ? -10.630 -0.351 6.934 1.00 81.00 105 CYS A O 1
ATOM 752 N N . GLY A 1 106 ? -12.385 -0.296 8.328 1.00 74.06 106 GLY A N 1
ATOM 753 C CA . GLY A 1 106 ? -11.710 -0.810 9.526 1.00 74.06 106 GLY A CA 1
ATOM 754 C C . GLY A 1 106 ? -12.388 -2.027 10.115 1.00 74.06 106 GLY A C 1
ATOM 755 O O . GLY A 1 106 ? -13.637 -1.980 10.196 1.00 74.06 106 GLY A O 1
#

Secondary structure (DSSP, 8-state):
-----------------------------EEEEEEEEEETTEEEEEEEEE-TTTPPEEEPEEEEEEEETTEEEEEEEEEEEEEEE--SSSEEEEEETTEEEEEE--